Protein AF-A0A0V1NF20-F1 (afdb_monomer_lite)

Structure (mmCIF, N/CA/C/O backbone):
data_AF-A0A0V1NF20-F1
#
_entry.id   AF-A0A0V1NF20-F1
#
loop_
_atom_site.group_PDB
_atom_site.id
_atom_site.type_symbol
_atom_site.label_atom_id
_atom_site.label_alt_id
_atom_site.label_comp_id
_atom_site.label_asym_id
_atom_site.label_entity_id
_atom_site.label_seq_id
_atom_site.pdbx_PDB_ins_code
_atom_site.Cartn_x
_atom_site.Cartn_y
_atom_site.Cartn_z
_atom_site.occupancy
_atom_site.B_iso_or_equiv
_atom_site.auth_seq_id
_atom_site.auth_comp_id
_atom_site.auth_asym_id
_atom_site.auth_atom_id
_atom_site.pdbx_PDB_model_num
ATOM 1 N N . MET A 1 1 ? -16.038 -9.977 17.279 1.00 62.06 1 MET A N 1
ATOM 2 C CA . MET A 1 1 ? -15.831 -10.948 16.182 1.00 62.06 1 MET A CA 1
ATOM 3 C C . MET A 1 1 ? -14.874 -10.322 15.179 1.00 62.06 1 MET A C 1
ATOM 5 O O . MET A 1 1 ? -15.107 -9.185 14.794 1.00 62.06 1 MET A O 1
ATOM 9 N N . VAL A 1 2 ? -13.775 -10.995 14.831 1.00 82.44 2 VAL A N 1
ATOM 10 C CA . VAL A 1 2 ? -12.788 -10.498 13.855 1.00 82.44 2 VAL A CA 1
ATOM 11 C C . VAL A 1 2 ? -12.971 -11.287 12.566 1.00 82.44 2 VAL A C 1
ATOM 13 O O . VAL A 1 2 ? -12.834 -12.508 12.578 1.00 82.44 2 VAL A O 1
ATOM 16 N N . THR A 1 3 ? -13.277 -10.603 11.468 1.00 89.88 3 THR A N 1
ATOM 17 C CA . THR A 1 3 ? -13.378 -11.228 10.145 1.00 89.88 3 THR A CA 1
ATOM 18 C C . THR A 1 3 ? -12.042 -11.094 9.428 1.00 89.88 3 THR A C 1
ATOM 20 O O . THR A 1 3 ? -11.449 -10.017 9.410 1.00 89.88 3 THR A O 1
ATOM 23 N N . ARG A 1 4 ? -11.562 -12.185 8.830 1.00 91.38 4 ARG A N 1
ATOM 24 C CA . ARG A 1 4 ? -10.371 -12.187 7.973 1.00 91.38 4 ARG A CA 1
ATOM 25 C C . ARG A 1 4 ? -10.810 -12.369 6.527 1.00 91.38 4 ARG A C 1
ATOM 27 O O . ARG A 1 4 ? -11.686 -13.182 6.253 1.00 91.38 4 ARG A O 1
ATOM 34 N N . ALA A 1 5 ? -10.206 -11.619 5.615 1.00 93.06 5 ALA A N 1
ATOM 35 C CA . ALA A 1 5 ? -10.467 -11.721 4.186 1.00 93.06 5 ALA A CA 1
ATOM 36 C C . ALA A 1 5 ? -9.154 -11.615 3.411 1.00 93.06 5 ALA A C 1
ATOM 38 O O . ALA A 1 5 ? -8.239 -10.906 3.830 1.00 93.06 5 ALA A O 1
ATOM 39 N N . VAL A 1 6 ? -9.083 -12.306 2.276 1.00 93.69 6 VAL A N 1
ATOM 40 C CA . VAL A 1 6 ? -7.932 -12.277 1.371 1.00 93.69 6 VAL A CA 1
ATOM 41 C C . VAL A 1 6 ? -8.348 -11.590 0.074 1.00 93.69 6 VAL A C 1
ATOM 43 O O . VAL A 1 6 ? -9.407 -11.880 -0.481 1.00 93.69 6 VAL A O 1
ATOM 46 N N . HIS A 1 7 ? -7.517 -10.665 -0.403 1.00 93.31 7 HIS A N 1
ATOM 47 C CA . HIS A 1 7 ? -7.664 -10.027 -1.705 1.00 93.31 7 HIS A CA 1
ATOM 48 C C . HIS A 1 7 ? -6.419 -10.319 -2.537 1.00 93.31 7 HIS A C 1
ATOM 50 O O . HIS A 1 7 ? -5.319 -9.942 -2.144 1.00 93.31 7 HIS A O 1
ATOM 56 N N . LEU A 1 8 ? -6.608 -10.993 -3.669 1.00 95.44 8 LEU A N 1
ATOM 57 C CA . LEU A 1 8 ? -5.559 -11.245 -4.648 1.00 95.44 8 LEU A CA 1
ATOM 58 C C . LEU A 1 8 ? -5.847 -10.398 -5.884 1.00 95.44 8 LEU A C 1
ATOM 60 O O . LEU A 1 8 ? -6.972 -10.389 -6.386 1.00 95.44 8 LEU A O 1
ATOM 64 N N . GLU A 1 9 ? -4.831 -9.691 -6.360 1.00 94.06 9 GLU A N 1
ATOM 65 C CA . GLU A 1 9 ? -4.909 -8.854 -7.549 1.00 94.06 9 GLU A CA 1
ATOM 66 C C . GLU A 1 9 ? -3.661 -9.075 -8.401 1.00 94.06 9 GLU A C 1
ATOM 68 O O . GLU A 1 9 ? -2.539 -9.010 -7.901 1.00 94.06 9 GLU A O 1
ATOM 73 N N . VAL A 1 10 ? -3.864 -9.334 -9.693 1.00 95.81 10 VAL A N 1
ATOM 74 C CA . VAL A 1 10 ? -2.773 -9.429 -10.665 1.00 95.81 10 VAL A CA 1
ATOM 75 C C . VAL A 1 10 ? -2.411 -8.023 -11.129 1.00 95.81 10 VAL A C 1
ATOM 77 O O . VAL A 1 10 ? -3.280 -7.241 -11.519 1.00 95.81 10 VAL A O 1
ATOM 80 N N . VAL A 1 11 ? -1.120 -7.713 -11.098 1.00 93.44 11 VAL A N 1
ATOM 81 C CA . VAL A 1 11 ? -0.554 -6.449 -11.574 1.00 93.44 11 VAL A CA 1
ATOM 82 C C . VAL A 1 11 ? 0.472 -6.717 -12.667 1.00 93.44 11 VAL A C 1
ATOM 84 O O . VAL A 1 11 ? 0.966 -7.833 -12.799 1.00 93.44 11 VAL A O 1
ATOM 87 N N . LEU A 1 12 ? 0.770 -5.692 -13.464 1.00 91.88 12 LEU A N 1
ATOM 88 C CA . LEU A 1 12 ? 1.672 -5.813 -14.611 1.00 91.88 12 LEU A CA 1
ATOM 89 C C . LEU A 1 12 ? 3.121 -6.077 -14.188 1.00 91.88 12 LEU A C 1
ATOM 91 O O . LEU A 1 12 ? 3.818 -6.853 -14.832 1.00 91.88 12 LEU A O 1
ATOM 95 N N . ASP A 1 13 ? 3.571 -5.435 -13.111 1.00 91.06 13 ASP A N 1
ATOM 96 C CA . ASP A 1 13 ? 4.932 -5.552 -12.601 1.00 91.06 13 ASP A CA 1
ATOM 97 C C . ASP A 1 13 ? 5.012 -5.188 -11.106 1.00 91.06 13 ASP A C 1
ATOM 99 O O . ASP A 1 13 ? 4.034 -4.768 -10.481 1.00 91.06 13 ASP A O 1
ATOM 103 N N . MET A 1 14 ? 6.208 -5.335 -10.530 1.00 87.38 14 MET A N 1
ATOM 104 C CA . MET A 1 14 ? 6.506 -4.998 -9.133 1.00 87.38 14 MET A CA 1
ATOM 105 C C . MET A 1 14 ? 6.954 -3.532 -8.959 1.00 87.38 14 MET A C 1
ATOM 107 O O . MET A 1 14 ? 7.681 -3.198 -8.018 1.00 87.38 14 MET A O 1
ATOM 111 N N . THR A 1 15 ? 6.565 -2.635 -9.871 1.00 88.06 15 THR A N 1
ATOM 112 C CA . THR A 1 15 ? 6.908 -1.211 -9.764 1.00 88.06 15 THR A CA 1
ATOM 113 C C . THR A 1 15 ? 5.994 -0.478 -8.784 1.00 88.06 15 THR A C 1
ATOM 115 O O . THR A 1 15 ? 4.874 -0.893 -8.476 1.00 88.06 15 THR A O 1
ATOM 118 N N . THR A 1 16 ? 6.464 0.679 -8.314 1.00 82.88 16 THR A N 1
ATOM 119 C CA . THR A 1 16 ? 5.708 1.568 -7.423 1.00 82.88 16 THR A CA 1
ATOM 120 C C . THR A 1 16 ? 4.372 1.994 -8.033 1.00 82.88 16 THR A C 1
ATOM 122 O O . THR A 1 16 ? 3.366 2.062 -7.330 1.00 82.88 16 THR A O 1
ATOM 125 N N . ILE A 1 17 ? 4.341 2.255 -9.343 1.00 84.50 17 ILE A N 1
ATOM 126 C CA . ILE A 1 17 ? 3.142 2.723 -10.049 1.00 84.50 17 ILE A CA 1
ATOM 127 C C . ILE A 1 17 ? 2.078 1.621 -10.076 1.00 84.50 17 ILE A C 1
ATOM 129 O O . ILE A 1 17 ? 0.927 1.874 -9.707 1.00 84.50 17 ILE A O 1
ATOM 133 N N . SER A 1 18 ? 2.467 0.398 -10.447 1.00 88.88 18 SER A N 1
ATOM 134 C CA . SER A 1 18 ? 1.570 -0.762 -10.459 1.00 88.88 18 SER A CA 1
ATOM 135 C C . SER A 1 18 ? 0.983 -1.044 -9.076 1.00 88.88 18 SER A C 1
ATOM 137 O O . SER A 1 18 ? -0.228 -1.247 -8.953 1.00 88.88 18 SER A O 1
ATOM 139 N N . PHE A 1 19 ? 1.807 -0.959 -8.025 1.00 87.69 19 PHE A N 1
ATOM 140 C CA . PHE A 1 19 ? 1.346 -1.108 -6.645 1.00 87.69 19 PHE A CA 1
ATOM 141 C C . PHE A 1 19 ? 0.352 -0.013 -6.228 1.00 87.69 19 PHE A C 1
ATOM 143 O O . PHE A 1 19 ? -0.715 -0.324 -5.703 1.00 87.69 19 PHE A O 1
ATOM 150 N N . LEU A 1 20 ? 0.653 1.266 -6.481 1.00 86.12 20 LEU A N 1
ATOM 151 C CA . LEU A 1 20 ? -0.240 2.375 -6.121 1.00 86.12 20 LEU A CA 1
ATOM 152 C C . LEU A 1 20 ? -1.596 2.274 -6.825 1.00 86.12 20 LEU A C 1
ATOM 154 O O . LEU A 1 20 ? -2.639 2.536 -6.221 1.00 86.12 20 LEU A O 1
ATOM 158 N N . ALA A 1 21 ? -1.596 1.856 -8.090 1.00 87.50 21 ALA A N 1
ATOM 159 C CA . ALA A 1 21 ? -2.822 1.635 -8.840 1.00 87.50 21 ALA A CA 1
ATOM 160 C C . ALA A 1 21 ? -3.673 0.509 -8.223 1.00 87.50 21 ALA A C 1
ATOM 162 O O . ALA A 1 21 ? -4.893 0.666 -8.112 1.00 87.50 21 ALA A O 1
ATOM 163 N N . ALA A 1 22 ? -3.040 -0.585 -7.784 1.00 92.12 22 ALA A N 1
ATOM 164 C CA . ALA A 1 22 ? -3.704 -1.681 -7.077 1.00 92.12 22 ALA A CA 1
ATOM 165 C C . ALA A 1 22 ? -4.241 -1.236 -5.709 1.00 92.12 22 ALA A C 1
ATOM 167 O O . ALA A 1 22 ? -5.421 -1.421 -5.418 1.00 92.12 22 ALA A O 1
ATOM 168 N N . LEU A 1 23 ? -3.439 -0.527 -4.908 1.00 88.75 23 LEU A N 1
ATOM 169 C CA . LEU A 1 23 ? -3.869 0.001 -3.611 1.00 88.75 23 LEU A CA 1
ATOM 170 C C . LEU A 1 23 ? -5.079 0.937 -3.748 1.00 88.75 23 LEU A C 1
ATOM 172 O O . LEU A 1 23 ? -6.041 0.830 -2.985 1.00 88.75 23 LEU A O 1
ATOM 176 N N . ARG A 1 24 ? -5.088 1.815 -4.758 1.00 87.25 24 ARG A N 1
ATOM 177 C CA . ARG A 1 24 ? -6.236 2.689 -5.040 1.00 87.25 24 ARG A CA 1
ATOM 178 C C . ARG A 1 24 ? -7.497 1.881 -5.352 1.00 87.25 24 ARG A C 1
ATOM 180 O O . ARG A 1 24 ? -8.573 2.192 -4.842 1.00 87.25 24 ARG A O 1
ATOM 187 N N . ARG A 1 25 ? -7.371 0.830 -6.167 1.00 92.12 25 ARG A N 1
ATOM 188 C CA . ARG A 1 25 ? -8.476 -0.078 -6.506 1.00 92.12 25 ARG A CA 1
ATOM 189 C C . ARG A 1 25 ? -8.959 -0.881 -5.298 1.00 92.12 25 ARG A C 1
ATOM 191 O O . ARG A 1 25 ? -10.167 -1.062 -5.145 1.00 92.12 25 ARG A O 1
ATOM 198 N N . PHE A 1 26 ? -8.051 -1.319 -4.432 1.00 91.50 26 PHE A N 1
ATOM 199 C CA . PHE A 1 26 ? -8.383 -1.976 -3.172 1.00 91.50 26 PHE A CA 1
ATOM 200 C C . PHE A 1 26 ? -9.219 -1.055 -2.278 1.00 91.50 26 PHE A C 1
ATOM 202 O O . PHE A 1 26 ? -10.321 -1.433 -1.882 1.00 91.50 26 PHE A O 1
ATOM 209 N N . ILE A 1 27 ? -8.752 0.176 -2.043 1.00 88.94 27 ILE A N 1
ATOM 210 C CA . ILE A 1 27 ? -9.446 1.164 -1.204 1.00 88.94 27 ILE A CA 1
ATOM 211 C C . ILE A 1 27 ? -10.837 1.484 -1.760 1.00 88.94 27 ILE A C 1
ATOM 213 O O . ILE A 1 27 ? -11.805 1.528 -1.004 1.00 88.94 27 ILE A O 1
ATOM 217 N N . ALA A 1 28 ? -10.958 1.652 -3.079 1.00 86.88 28 ALA A N 1
ATOM 218 C CA . ALA A 1 28 ? -12.241 1.922 -3.723 1.00 86.88 28 ALA A CA 1
ATOM 219 C C . ALA A 1 28 ? -13.265 0.786 -3.530 1.00 86.88 28 ALA A C 1
ATOM 221 O O . ALA A 1 28 ? -14.460 1.056 -3.451 1.00 86.88 28 ALA A O 1
ATOM 222 N N . ARG A 1 29 ? -12.820 -0.478 -3.447 1.00 92.31 29 ARG A N 1
ATOM 223 C CA . ARG A 1 29 ? -13.712 -1.647 -3.318 1.00 92.31 29 ARG A CA 1
ATOM 224 C C . ARG A 1 29 ? -13.951 -2.106 -1.885 1.00 92.31 29 ARG A C 1
ATOM 226 O O . ARG A 1 29 ? -15.011 -2.651 -1.594 1.00 92.31 29 ARG A O 1
ATOM 233 N N . ARG A 1 30 ? -12.948 -1.990 -1.015 1.00 90.88 30 ARG A N 1
ATOM 234 C CA . ARG A 1 30 ? -12.955 -2.563 0.344 1.00 90.88 30 ARG A CA 1
ATOM 235 C C . ARG A 1 30 ? -12.970 -1.509 1.441 1.00 90.88 30 ARG A C 1
ATOM 237 O O . ARG A 1 30 ? -13.065 -1.857 2.613 1.00 90.88 30 ARG A O 1
ATOM 244 N N . GLY A 1 31 ? -12.921 -0.239 1.061 1.00 87.69 31 GLY A N 1
ATOM 245 C CA . GLY A 1 31 ? -12.715 0.848 1.994 1.00 87.69 31 GLY A CA 1
ATOM 246 C C . GLY A 1 31 ? -11.243 0.998 2.353 1.00 87.69 31 GLY A C 1
ATOM 247 O O . GLY A 1 31 ? -10.377 0.191 2.009 1.00 87.69 31 GLY A O 1
ATOM 248 N N . ARG A 1 32 ? -10.951 2.100 3.032 1.00 87.31 32 ARG A N 1
ATOM 249 C CA . ARG A 1 32 ? -9.589 2.472 3.374 1.00 87.31 32 ARG A CA 1
ATOM 250 C C . ARG A 1 32 ? -9.109 1.716 4.621 1.00 87.31 32 ARG A C 1
ATOM 252 O O . ARG A 1 32 ? -9.779 1.806 5.649 1.00 87.31 32 ARG A O 1
ATOM 259 N N . PRO A 1 33 ? -7.939 1.056 4.580 1.00 88.56 33 PRO A N 1
ATOM 260 C CA . PRO A 1 33 ? -7.359 0.455 5.774 1.00 88.56 33 PRO A CA 1
ATOM 261 C C . PRO A 1 33 ? -6.883 1.534 6.756 1.00 88.56 33 PRO A C 1
ATOM 263 O O . PRO A 1 33 ? -6.402 2.591 6.350 1.00 88.56 33 PRO A O 1
ATOM 266 N N . SER A 1 34 ? -6.994 1.262 8.055 1.00 89.19 34 SER A N 1
ATOM 267 C CA . SER A 1 34 ? -6.381 2.091 9.101 1.00 89.19 34 SER A CA 1
ATOM 268 C C . SER A 1 34 ? -4.889 1.802 9.261 1.00 89.19 34 SER A C 1
ATOM 270 O O . SER A 1 34 ? -4.121 2.720 9.527 1.00 89.19 34 SER A O 1
ATOM 272 N N . VAL A 1 35 ? -4.475 0.546 9.065 1.00 89.31 35 VAL A N 1
ATOM 273 C CA . VAL A 1 35 ? -3.081 0.102 9.171 1.0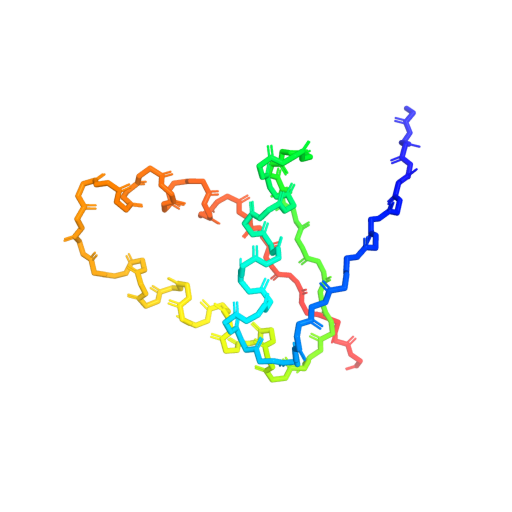0 89.31 35 VAL A CA 1
ATOM 274 C C . VAL A 1 35 ? -2.734 -0.786 7.980 1.00 89.31 35 VAL A C 1
ATOM 276 O O . VAL A 1 35 ? -3.502 -1.682 7.626 1.00 89.31 35 VAL A O 1
ATOM 279 N N . ILE A 1 36 ? -1.571 -0.553 7.376 1.00 89.81 36 ILE A N 1
ATOM 280 C CA . ILE A 1 36 ? -0.973 -1.427 6.366 1.00 89.81 36 ILE A CA 1
ATOM 281 C C . ILE A 1 36 ? 0.345 -1.967 6.920 1.00 89.81 36 ILE A C 1
ATOM 283 O O . ILE A 1 36 ? 1.205 -1.203 7.354 1.00 89.81 36 ILE A O 1
ATOM 287 N N . HIS A 1 37 ? 0.503 -3.288 6.870 1.00 89.62 37 HIS A N 1
ATOM 288 C CA . HIS A 1 37 ? 1.753 -3.977 7.167 1.00 89.62 37 HIS A CA 1
ATOM 289 C C . HIS A 1 37 ? 2.373 -4.459 5.856 1.00 89.62 37 HIS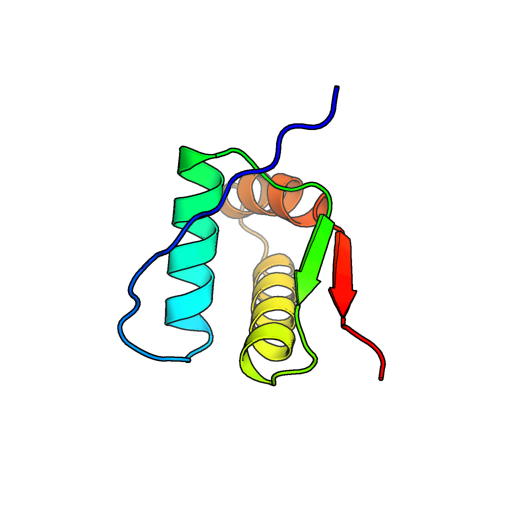 A C 1
ATOM 291 O O . HIS A 1 37 ? 1.715 -5.169 5.097 1.00 89.62 37 HIS A O 1
ATOM 297 N N . THR A 1 38 ? 3.620 -4.083 5.587 1.00 89.25 38 THR A N 1
ATOM 298 C CA . THR A 1 38 ? 4.393 -4.591 4.443 1.00 89.25 38 THR A CA 1
ATOM 299 C C . THR A 1 38 ? 5.760 -5.062 4.900 1.00 89.25 38 THR A C 1
ATOM 301 O O . THR A 1 38 ? 6.272 -4.612 5.924 1.00 89.25 38 THR A O 1
ATOM 304 N N . ASP A 1 39 ? 6.392 -5.917 4.107 1.00 87.56 39 ASP A N 1
ATOM 305 C CA . ASP A 1 39 ? 7.818 -6.176 4.262 1.00 87.56 39 ASP A CA 1
ATOM 306 C C . ASP A 1 39 ? 8.662 -4.924 3.920 1.00 87.56 39 ASP A C 1
ATOM 308 O O . ASP A 1 39 ? 8.159 -3.859 3.535 1.00 87.56 39 ASP A O 1
ATOM 312 N N . ASN A 1 40 ? 9.978 -5.042 4.091 1.00 80.75 40 ASN A N 1
ATOM 313 C CA . ASN A 1 40 ? 10.936 -3.960 3.872 1.00 80.75 40 ASN A CA 1
ATOM 314 C C . ASN A 1 40 ? 11.276 -3.698 2.394 1.00 80.75 40 ASN A C 1
ATOM 316 O O . ASN A 1 40 ? 12.254 -2.990 2.114 1.00 80.75 40 ASN A O 1
ATOM 320 N N . PHE A 1 41 ? 10.504 -4.237 1.446 1.00 80.94 41 PHE A N 1
ATOM 321 C CA . PHE A 1 41 ? 10.835 -4.144 0.033 1.00 80.94 41 PHE A CA 1
ATOM 322 C C . PHE A 1 41 ? 10.822 -2.699 -0.490 1.00 80.94 41 PHE A C 1
ATOM 324 O O . PHE A 1 41 ? 10.030 -1.840 -0.080 1.00 80.94 41 PHE A O 1
ATOM 331 N N . ARG A 1 42 ? 11.734 -2.409 -1.428 1.00 80.44 42 ARG A N 1
ATOM 332 C CA . ARG A 1 42 ? 11.990 -1.041 -1.915 1.00 80.44 42 ARG A CA 1
ATOM 333 C C . ARG A 1 42 ? 10.780 -0.423 -2.604 1.00 80.44 42 ARG A C 1
ATOM 335 O O . ARG A 1 42 ? 10.605 0.790 -2.516 1.00 80.44 42 ARG A O 1
ATOM 342 N N . THR A 1 43 ? 9.956 -1.228 -3.274 1.00 79.12 43 THR A N 1
ATOM 343 C CA . THR A 1 43 ? 8.732 -0.753 -3.935 1.00 79.12 43 THR A CA 1
ATOM 344 C C . THR A 1 43 ? 7.778 -0.117 -2.928 1.00 79.12 43 THR A C 1
ATOM 346 O O . THR A 1 43 ? 7.292 0.985 -3.168 1.00 79.12 43 THR A O 1
ATOM 349 N N . PHE A 1 44 ? 7.578 -0.740 -1.763 1.00 77.25 44 PHE A N 1
ATOM 350 C CA . PHE A 1 44 ? 6.703 -0.201 -0.721 1.00 77.25 44 PHE A CA 1
ATOM 351 C C . PHE A 1 44 ? 7.251 1.098 -0.143 1.00 77.25 44 PHE A C 1
ATOM 353 O O . PHE A 1 44 ? 6.531 2.091 -0.111 1.00 77.25 44 PHE A O 1
ATOM 360 N N . LYS A 1 45 ? 8.546 1.138 0.199 1.00 78.62 45 LYS A N 1
ATOM 361 C CA . LYS A 1 45 ? 9.207 2.347 0.726 1.00 78.62 45 LYS A CA 1
ATOM 362 C C . LYS A 1 45 ? 9.150 3.524 -0.254 1.00 78.62 45 LYS A C 1
ATOM 364 O O . LYS A 1 45 ? 8.863 4.654 0.142 1.00 78.62 45 LYS A O 1
ATOM 369 N N . GLN A 1 46 ? 9.376 3.263 -1.540 1.00 77.69 46 GLN A N 1
ATOM 370 C CA . GLN A 1 46 ? 9.264 4.285 -2.580 1.00 77.69 46 GLN A CA 1
ATOM 371 C C . GLN A 1 46 ? 7.816 4.719 -2.805 1.00 77.69 46 GLN A C 1
ATOM 373 O O . GLN A 1 46 ? 7.575 5.908 -2.982 1.00 77.69 46 GLN A O 1
ATOM 378 N N . ALA A 1 47 ? 6.848 3.802 -2.737 1.00 77.50 47 ALA A N 1
ATOM 379 C CA . ALA A 1 47 ? 5.431 4.139 -2.821 1.00 77.50 47 ALA A CA 1
ATOM 380 C C . ALA A 1 47 ? 4.999 5.087 -1.697 1.00 77.50 47 ALA A C 1
ATOM 382 O O . ALA A 1 47 ? 4.301 6.060 -1.977 1.00 77.50 47 ALA A O 1
ATOM 383 N N . VAL A 1 48 ? 5.456 4.883 -0.452 1.00 75.62 48 VAL A N 1
ATOM 384 C CA . VAL A 1 48 ? 5.211 5.864 0.626 1.00 75.62 48 VAL A CA 1
ATOM 385 C C . VAL A 1 48 ? 5.794 7.210 0.297 1.00 75.62 48 VAL A C 1
ATOM 387 O O . VAL A 1 48 ? 5.132 8.211 0.540 1.00 75.62 48 VAL A O 1
ATOM 390 N N . SER A 1 49 ? 7.052 7.241 -0.156 1.00 75.75 49 SER A N 1
ATOM 391 C CA . SER A 1 49 ? 7.739 8.507 -0.387 1.00 75.75 49 SER A CA 1
ATOM 392 C C . SER A 1 49 ? 7.029 9.260 -1.493 1.00 75.75 49 SER A C 1
ATOM 394 O O . SER A 1 49 ? 6.645 10.401 -1.293 1.00 75.75 49 SER A O 1
ATOM 396 N N . PHE A 1 50 ? 6.734 8.577 -2.601 1.00 73.94 50 PHE A N 1
ATOM 397 C CA . PHE A 1 50 ? 5.999 9.144 -3.719 1.00 73.94 50 PHE A CA 1
ATOM 398 C C . PHE A 1 50 ? 4.621 9.649 -3.299 1.00 73.94 50 PHE A C 1
ATOM 400 O O . PHE A 1 50 ? 4.247 10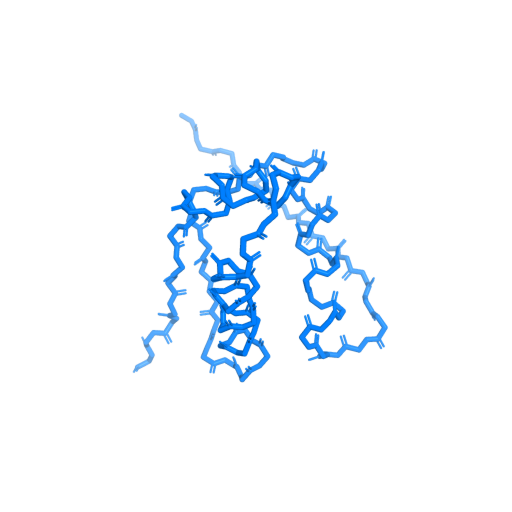.757 -3.670 1.00 73.94 50 PHE A O 1
ATOM 407 N N . MET A 1 51 ? 3.883 8.883 -2.487 1.00 69.12 51 MET A N 1
ATOM 408 C CA . MET A 1 51 ? 2.636 9.372 -1.905 1.00 69.12 51 MET A CA 1
ATOM 409 C C . MET A 1 51 ? 2.910 10.631 -1.081 1.00 69.12 51 MET A C 1
ATOM 411 O O . MET A 1 51 ? 2.370 11.671 -1.415 1.00 69.12 51 MET A O 1
ATOM 415 N N . ARG A 1 52 ? 3.814 10.604 -0.097 1.00 68.75 52 ARG A N 1
ATOM 416 C CA . ARG A 1 52 ? 4.164 11.765 0.748 1.00 68.75 52 ARG A CA 1
ATOM 417 C C . ARG A 1 52 ? 4.625 13.000 -0.031 1.00 68.75 52 ARG A C 1
ATOM 419 O O . ARG A 1 52 ? 4.330 14.111 0.397 1.00 68.75 52 ARG A O 1
ATOM 426 N N . ASP A 1 53 ? 5.316 12.829 -1.148 1.00 67.81 53 ASP A N 1
ATOM 427 C CA . ASP A 1 53 ? 5.791 13.929 -1.987 1.00 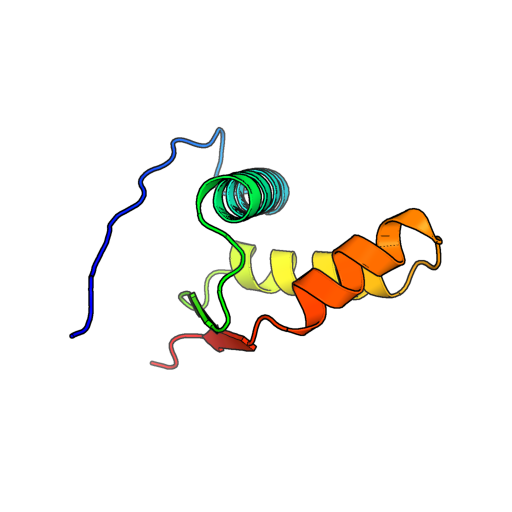67.81 53 ASP A CA 1
ATOM 428 C C . ASP A 1 53 ? 4.676 14.467 -2.889 1.00 67.81 53 ASP A C 1
ATOM 430 O O . ASP A 1 53 ? 4.505 15.682 -3.009 1.00 67.81 53 ASP A O 1
ATOM 434 N N . LEU A 1 54 ? 3.826 13.587 -3.429 1.00 62.03 54 LEU A N 1
ATOM 435 C CA . LEU A 1 54 ? 2.581 13.985 -4.086 1.00 62.03 54 LEU A CA 1
ATOM 436 C C . LEU A 1 54 ? 1.664 14.746 -3.112 1.00 62.03 54 LEU A C 1
ATOM 438 O O . LEU A 1 54 ? 1.014 15.702 -3.535 1.00 62.03 54 LEU A O 1
ATOM 442 N N . LEU A 1 55 ? 1.695 14.373 -1.822 1.00 55.81 55 LEU A N 1
ATOM 443 C CA . LEU A 1 55 ? 0.995 15.035 -0.715 1.00 55.81 55 LEU A CA 1
ATOM 444 C C . LEU A 1 55 ? 1.583 16.424 -0.340 1.00 55.81 55 LEU A C 1
ATOM 446 O O . LEU A 1 55 ? 1.058 17.161 0.493 1.00 55.81 55 LEU A O 1
ATOM 450 N N . ARG A 1 56 ? 2.740 16.804 -0.894 1.00 60.00 56 ARG A N 1
ATOM 451 C CA . ARG A 1 56 ? 3.335 18.140 -0.692 1.00 60.00 56 ARG A CA 1
ATOM 452 C C . ARG A 1 56 ? 2.966 19.107 -1.822 1.00 60.00 56 ARG A C 1
ATOM 454 O O . ARG A 1 56 ? 3.036 20.323 -1.638 1.00 60.00 56 ARG A O 1
ATOM 461 N N . GLY A 1 57 ? 2.523 18.589 -2.972 1.00 57.59 57 GLY A N 1
ATOM 462 C CA . GLY A 1 57 ? 2.117 19.360 -4.150 1.00 57.59 57 GLY A CA 1
ATOM 463 C C . GLY A 1 57 ? 0.650 19.806 -4.100 1.00 57.59 57 GLY A C 1
ATOM 464 O O . GLY A 1 57 ? -0.233 19.124 -4.621 1.00 57.59 57 GLY A O 1
ATOM 465 N N . LYS A 1 58 ? 0.392 20.972 -3.497 1.00 54.03 58 LYS A N 1
ATOM 466 C CA . LYS A 1 58 ? -0.938 21.580 -3.284 1.00 54.03 58 LYS A CA 1
ATOM 467 C C . LYS A 1 58 ? -1.820 21.634 -4.551 1.00 54.03 58 LYS A C 1
ATOM 469 O O . LYS A 1 58 ? -1.576 22.430 -5.450 1.00 54.03 58 LYS A O 1
ATOM 474 N N . SER A 1 59 ? -2.918 20.870 -4.571 1.00 53.28 59 SER A N 1
ATOM 475 C CA . SER A 1 59 ? -4.108 21.142 -5.404 1.00 53.28 59 SER A CA 1
ATOM 476 C C . SER A 1 59 ? -5.374 20.649 -4.687 1.00 53.28 59 SER A C 1
ATOM 478 O O . SER A 1 59 ? -5.338 19.608 -4.035 1.00 53.28 59 SER A O 1
ATOM 480 N N . ALA A 1 60 ? -6.492 21.377 -4.781 1.00 50.62 60 ALA A N 1
ATOM 481 C CA . ALA A 1 60 ? -7.695 21.132 -3.969 1.00 50.62 60 ALA A CA 1
ATOM 482 C C . ALA A 1 60 ? -8.326 19.735 -4.160 1.00 50.62 60 ALA A C 1
ATOM 484 O O . ALA A 1 60 ? -8.843 19.161 -3.204 1.00 50.62 60 ALA A O 1
ATOM 485 N N . GLY A 1 61 ? -8.226 19.150 -5.361 1.00 57.41 61 GLY A N 1
ATOM 486 C CA . GLY A 1 61 ? -8.665 17.772 -5.625 1.00 57.41 61 GLY A CA 1
ATOM 487 C C . GLY A 1 61 ? -7.799 16.719 -4.925 1.00 57.41 61 GLY A C 1
ATOM 488 O O . GLY A 1 61 ? -8.327 15.743 -4.395 1.00 57.41 61 GLY A O 1
ATOM 489 N N . LYS A 1 62 ? -6.484 16.964 -4.824 1.00 55.91 62 LYS A N 1
ATOM 490 C CA . LYS A 1 62 ? -5.550 16.087 -4.105 1.00 55.91 62 LYS A CA 1
ATOM 491 C C . LYS A 1 62 ? -5.790 16.104 -2.596 1.00 55.91 62 LYS A C 1
ATOM 493 O O . LYS A 1 62 ? -5.634 15.063 -1.983 1.00 55.91 62 LYS A O 1
ATOM 498 N N . ILE A 1 63 ? -6.262 17.209 -2.004 1.00 52.66 63 ILE A N 1
ATOM 499 C CA . ILE A 1 63 ? -6.495 17.347 -0.544 1.00 52.66 63 ILE A CA 1
ATOM 500 C C . ILE A 1 63 ? -7.498 16.316 0.011 1.00 52.66 63 ILE A C 1
ATOM 502 O O . ILE A 1 63 ? -7.338 15.834 1.133 1.00 52.66 63 ILE A O 1
ATOM 506 N N . ARG A 1 64 ? -8.527 15.924 -0.753 1.00 52.19 64 ARG A N 1
ATOM 507 C CA . ARG A 1 64 ? -9.463 14.867 -0.316 1.00 52.19 64 ARG A CA 1
ATOM 508 C C . ARG A 1 64 ? -8.826 13.478 -0.339 1.00 52.19 64 ARG A C 1
ATOM 510 O O . ARG A 1 64 ? -9.020 12.715 0.605 1.00 52.19 64 ARG A O 1
ATOM 517 N N . GLU A 1 6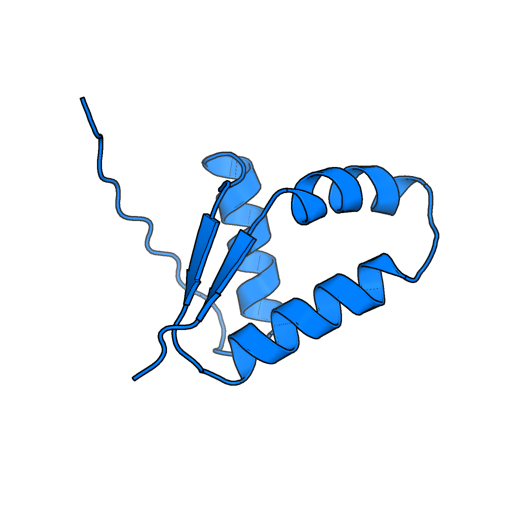5 ? -8.060 13.163 -1.382 1.00 57.53 65 GLU A N 1
ATOM 518 C CA . GLU A 1 65 ? -7.249 11.937 -1.429 1.00 57.53 65 GLU A CA 1
ATOM 519 C C . GLU A 1 65 ? -6.141 11.958 -0.359 1.00 57.53 65 GLU A C 1
ATOM 521 O O . GLU A 1 65 ? -5.842 10.926 0.239 1.00 57.53 65 GLU A O 1
ATOM 526 N N . GLU A 1 66 ? -5.604 13.138 -0.031 1.00 55.44 66 GLU A N 1
ATOM 527 C CA . GLU A 1 66 ? -4.624 13.350 1.034 1.00 55.44 66 GLU A CA 1
ATOM 528 C C . GLU A 1 66 ? -5.167 13.036 2.419 1.00 55.44 66 GLU A C 1
ATOM 530 O O . GLU A 1 66 ? -4.529 12.317 3.182 1.00 55.44 66 GLU A O 1
ATOM 535 N N . LEU A 1 67 ? -6.327 13.593 2.769 1.00 52.56 67 LEU A N 1
ATOM 536 C CA . LEU A 1 67 ? -6.956 13.375 4.070 1.00 52.56 67 LEU A CA 1
ATOM 537 C C . LEU A 1 67 ? -7.332 11.903 4.254 1.00 52.56 67 LEU A C 1
ATOM 539 O O . LEU A 1 67 ? -7.229 11.378 5.361 1.00 52.56 67 LEU A O 1
ATOM 543 N N . ALA A 1 68 ? -7.701 11.226 3.162 1.00 57.91 68 ALA A N 1
ATOM 544 C CA . ALA A 1 68 ? -7.887 9.786 3.162 1.00 57.91 68 ALA A CA 1
ATOM 545 C C . ALA A 1 68 ? -6.555 9.065 3.440 1.00 57.91 68 ALA A C 1
ATOM 547 O O . ALA A 1 68 ? -6.476 8.300 4.395 1.00 57.91 68 ALA A O 1
ATOM 548 N N . MET A 1 69 ? -5.484 9.334 2.687 1.00 59.91 69 MET A N 1
ATOM 549 C CA . MET A 1 69 ? -4.197 8.645 2.874 1.00 59.91 69 MET A CA 1
ATOM 550 C C . MET A 1 69 ? -3.492 8.956 4.205 1.00 59.91 69 MET A C 1
ATOM 552 O O . MET A 1 69 ? -2.851 8.071 4.765 1.00 59.91 69 MET A O 1
ATOM 556 N N . ARG A 1 70 ? -3.645 10.166 4.763 1.00 61.53 70 ARG A N 1
ATOM 557 C CA . ARG A 1 70 ? -3.062 10.571 6.062 1.00 61.53 70 ARG A CA 1
ATOM 558 C C . ARG A 1 70 ? -3.550 9.747 7.253 1.00 61.53 70 ARG A C 1
ATOM 560 O O . ARG A 1 70 ? -2.925 9.793 8.305 1.00 61.53 70 ARG A O 1
ATOM 567 N N . GLN A 1 71 ? -4.647 9.011 7.103 1.00 68.31 71 GLN A N 1
ATOM 568 C CA . GLN A 1 71 ? -5.182 8.144 8.151 1.00 68.31 71 GLN A CA 1
ATOM 569 C C . GLN A 1 71 ? -4.760 6.673 8.007 1.00 68.31 71 GLN A C 1
ATOM 571 O O . GLN A 1 71 ? -5.335 5.817 8.678 1.00 68.31 71 GLN A O 1
ATOM 576 N N . ILE A 1 72 ? -3.809 6.364 7.118 1.00 82.94 72 ILE A N 1
ATOM 577 C CA . ILE A 1 72 ? -3.226 5.025 6.999 1.00 82.94 72 ILE A CA 1
ATOM 578 C C . ILE A 1 72 ? -1.886 5.007 7.740 1.00 82.94 72 ILE A C 1
ATOM 580 O O . ILE A 1 72 ? -0.920 5.644 7.319 1.00 82.94 72 ILE A O 1
ATOM 584 N N . GLU A 1 73 ? -1.815 4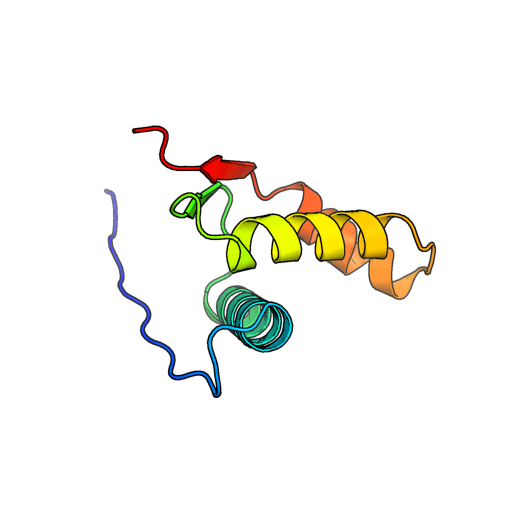.257 8.835 1.00 84.56 73 GLU A N 1
ATOM 585 C CA . GLU A 1 73 ? -0.558 3.950 9.512 1.00 84.56 73 GLU A CA 1
ATOM 586 C C . GLU A 1 73 ? 0.182 2.862 8.724 1.00 84.56 73 GLU A C 1
ATOM 588 O O . GLU A 1 73 ? -0.370 1.794 8.458 1.00 84.56 73 GLU A O 1
ATOM 593 N N . TRP A 1 74 ? 1.436 3.111 8.344 1.00 86.19 74 TRP A N 1
ATOM 594 C CA . TRP A 1 74 ? 2.236 2.122 7.623 1.00 86.19 74 TRP A CA 1
ATOM 595 C C . TRP A 1 74 ? 3.315 1.540 8.530 1.00 86.19 74 TRP A C 1
ATOM 597 O O . TRP A 1 74 ? 4.174 2.270 9.027 1.00 86.19 74 TRP A O 1
ATOM 607 N N . LYS A 1 75 ? 3.271 0.221 8.718 1.00 87.38 75 LYS A N 1
ATOM 608 C CA . LYS A 1 75 ? 4.237 -0.559 9.489 1.00 87.38 75 LYS A CA 1
ATOM 609 C C . LYS A 1 75 ? 5.063 -1.432 8.557 1.00 87.38 75 LYS A C 1
ATOM 611 O O . LYS A 1 75 ? 4.521 -2.090 7.670 1.00 87.38 75 LYS A O 1
ATOM 616 N N . TYR A 1 76 ? 6.367 -1.440 8.792 1.00 85.94 76 TYR A N 1
ATOM 617 C CA . TYR A 1 76 ? 7.298 -2.338 8.122 1.00 85.94 76 TYR A CA 1
ATOM 618 C C . TYR A 1 76 ? 7.601 -3.502 9.042 1.00 85.94 76 TYR A C 1
ATOM 620 O O . TYR A 1 76 ? 7.811 -3.286 10.236 1.00 85.94 76 TYR A O 1
ATOM 628 N N . SER A 1 77 ? 7.647 -4.712 8.496 1.00 81.50 77 SER A N 1
ATOM 629 C CA . SER A 1 77 ? 8.193 -5.860 9.212 1.00 81.50 77 SER A CA 1
ATOM 630 C C . SER A 1 77 ? 9.662 -5.573 9.530 1.00 81.50 77 SER A C 1
ATOM 632 O O . SER A 1 77 ? 10.490 -5.492 8.625 1.00 81.50 77 SER A O 1
ATOM 634 N N . THR A 1 78 ? 9.976 -5.327 10.798 1.00 64.56 78 THR A N 1
ATOM 635 C CA . THR A 1 78 ? 11.339 -5.402 11.329 1.00 64.56 78 THR A CA 1
ATOM 636 C C . THR A 1 78 ? 11.626 -6.869 11.602 1.00 64.56 78 THR A C 1
ATOM 638 O O . THR A 1 78 ? 11.001 -7.430 12.502 1.00 64.56 78 THR A O 1
ATOM 641 N N . ASP A 1 79 ? 12.502 -7.470 10.799 1.00 53.22 79 ASP A N 1
ATOM 642 C CA . ASP A 1 79 ? 13.299 -8.608 11.269 1.00 53.22 79 ASP A CA 1
ATOM 643 C C . ASP A 1 79 ? 14.376 -8.095 12.234 1.00 53.22 79 ASP A C 1
ATOM 645 O O . ASP A 1 79 ? 14.888 -6.971 11.989 1.00 53.22 79 ASP A O 1
#

Secondary structure (DSSP, 8-state):
-----------S-SSHHHHHHHHHHHHHHH---SEEEE-S-HHHHHHHHHHHHHTTS--HHHHHHHHHHTT-EEEE---

Sequence (79 aa):
MVTRAVHLEVVLDMTTISFLAALRRFIARRGRPSVIHTDNFRTFKQAVSFMRDLLRGKSAGKIREELAMRQIEWKYSTD

Foldseek 3Di:
DDDDDDDDDDFPDLALVRVVVVQVVCCVVPNADQEDEDEPDPSVVVNVVVLVVLLVDDDPVVVVVNVRVVRYHYHYDDD

pLDDT: mean 78.28, std 14.01, range [50.62, 95.81]

Radius of gyration: 13.34 Å; chains: 1; bounding box: 29×34×31 Å